Protein AF-A0A9W8QP35-F1 (afdb_monomer_lite)

Secondary structure (DSSP, 8-state):
-PPP------------PBPTTT--BGGGPPP--SPPPPHHHHHHHHHHHHHHHHHHHHTTS-----HHHHHHHTT----PPPGGGTT--

Structure (mmCIF, N/CA/C/O backbone):
data_AF-A0A9W8QP35-F1
#
_entry.id   AF-A0A9W8QP35-F1
#
loop_
_atom_site.group_PDB
_atom_site.id
_atom_site.type_symbol
_atom_site.label_atom_id
_atom_site.label_alt_id
_atom_site.label_comp_id
_atom_site.label_asym_id
_atom_site.label_entity_id
_atom_site.label_seq_id
_atom_site.pdbx_PDB_ins_code
_atom_site.Cartn_x
_atom_site.Cartn_y
_atom_site.Cartn_z
_atom_site.occupancy
_atom_site.B_iso_or_equiv
_atom_site.auth_seq_id
_atom_site.auth_comp_id
_atom_site.auth_asym_id
_atom_site.auth_atom_id
_atom_site.pdbx_PDB_model_num
ATOM 1 N N . MET A 1 1 ? -36.121 -40.304 -37.469 1.00 38.69 1 MET A N 1
ATOM 2 C CA . MET A 1 1 ? -34.696 -40.395 -37.098 1.00 38.69 1 MET A CA 1
ATOM 3 C C . MET A 1 1 ? -34.238 -38.979 -36.769 1.00 38.69 1 MET A C 1
ATOM 5 O O . MET A 1 1 ? -34.000 -38.214 -37.692 1.00 38.69 1 MET A O 1
ATOM 9 N N . ALA A 1 2 ? -34.270 -38.575 -35.498 1.00 44.44 2 ALA A N 1
ATOM 10 C CA . ALA A 1 2 ? -33.767 -37.265 -35.077 1.00 44.44 2 ALA A CA 1
ATOM 11 C C . ALA A 1 2 ? -32.312 -37.453 -34.618 1.00 44.44 2 ALA A C 1
ATOM 13 O O . ALA A 1 2 ? -32.082 -38.342 -33.795 1.00 44.44 2 ALA A O 1
ATOM 14 N N . PRO A 1 3 ? -31.328 -36.713 -35.157 1.00 50.59 3 PRO A N 1
ATOM 15 C CA . PRO A 1 3 ? -29.984 -36.737 -34.605 1.00 50.59 3 PRO A CA 1
ATOM 16 C C . PRO A 1 3 ? -30.000 -36.002 -33.264 1.00 50.59 3 PRO A C 1
ATOM 18 O O . PRO A 1 3 ? -30.469 -34.869 -33.167 1.00 50.59 3 PRO A O 1
ATOM 21 N N . GLY A 1 4 ? -29.570 -36.729 -32.236 1.00 43.66 4 GLY A N 1
ATOM 22 C CA . GLY A 1 4 ? -29.613 -36.326 -30.842 1.00 43.66 4 GLY A CA 1
ATOM 23 C C . GLY A 1 4 ? -28.776 -35.089 -30.546 1.00 43.66 4 GLY A C 1
ATOM 24 O O . GLY A 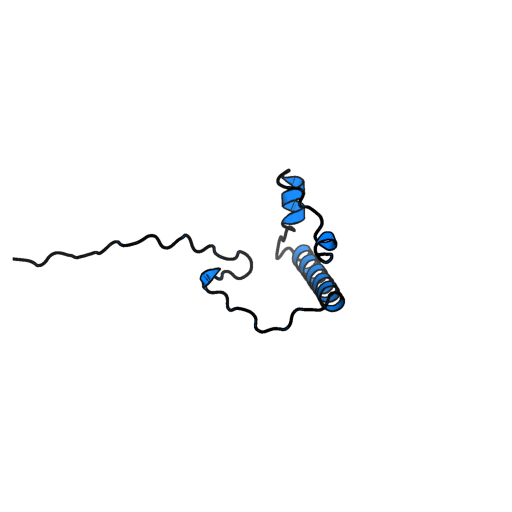1 4 ? -27.724 -34.863 -31.141 1.00 43.66 4 GLY A O 1
ATOM 25 N N . ASP A 1 5 ? -29.283 -34.332 -29.578 1.00 50.34 5 ASP A N 1
ATOM 26 C CA . ASP A 1 5 ? -28.557 -33.361 -28.7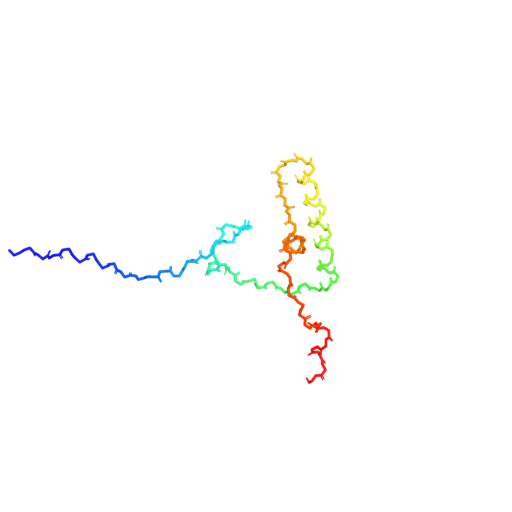71 1.00 50.34 5 ASP A CA 1
ATOM 27 C C . ASP A 1 5 ? -27.222 -33.949 -28.292 1.00 50.34 5 ASP A C 1
ATOM 29 O O . ASP A 1 5 ? -27.171 -34.726 -27.338 1.00 50.34 5 ASP A O 1
ATOM 33 N N . PHE A 1 6 ? -26.125 -33.534 -28.918 1.00 47.16 6 PHE A N 1
ATOM 34 C CA . PHE A 1 6 ? -24.799 -33.634 -28.319 1.00 47.16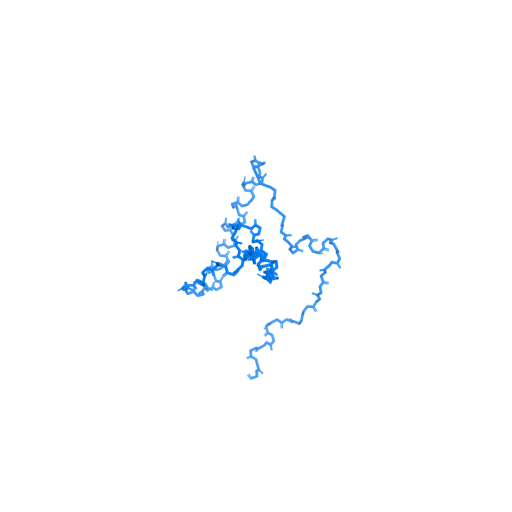 6 PHE A CA 1
ATOM 35 C C . PHE A 1 6 ? -24.545 -32.359 -27.514 1.00 47.16 6 PHE A C 1
ATOM 37 O O . PHE A 1 6 ? -23.851 -31.445 -27.953 1.00 47.16 6 PHE A O 1
ATOM 44 N N . ARG A 1 7 ? -25.139 -32.281 -26.317 1.00 53.09 7 ARG A N 1
ATOM 45 C CA . ARG A 1 7 ? -24.601 -31.421 -25.259 1.00 53.09 7 ARG A CA 1
ATOM 46 C C . ARG A 1 7 ? -23.411 -32.148 -24.652 1.00 53.09 7 ARG A C 1
ATOM 48 O O . ARG A 1 7 ? -23.556 -32.959 -23.744 1.00 53.09 7 ARG A O 1
ATOM 55 N N . GLU A 1 8 ? -22.249 -31.878 -25.223 1.00 43.75 8 GLU A N 1
ATOM 56 C CA . GLU A 1 8 ? -20.967 -32.297 -24.681 1.00 43.75 8 GLU A CA 1
ATOM 57 C C . GLU A 1 8 ? -20.670 -31.440 -23.442 1.00 43.75 8 GLU A C 1
ATOM 59 O O . GLU A 1 8 ? -20.158 -30.326 -23.523 1.00 43.75 8 GLU A O 1
ATOM 64 N N . ASP A 1 9 ? -21.098 -31.947 -22.286 1.00 50.84 9 ASP A N 1
ATOM 65 C CA . ASP A 1 9 ? -20.610 -31.533 -20.974 1.00 50.84 9 ASP A CA 1
ATOM 66 C C . ASP A 1 9 ? -19.210 -32.132 -20.778 1.00 50.84 9 ASP A C 1
ATOM 68 O O . ASP A 1 9 ? -19.044 -33.274 -20.353 1.00 50.84 9 ASP A O 1
ATOM 72 N N . GLN A 1 10 ? -18.198 -31.381 -21.200 1.00 45.84 10 GLN A N 1
ATOM 73 C CA . GLN A 1 10 ? -16.781 -31.631 -20.945 1.00 45.84 10 GLN A CA 1
ATOM 74 C C . GLN A 1 10 ? -16.153 -30.244 -20.754 1.00 45.84 10 GLN A C 1
ATOM 76 O O . GLN A 1 10 ? -16.365 -29.354 -21.565 1.00 45.84 10 GLN A O 1
ATOM 81 N N . SER A 1 11 ? -15.390 -29.911 -19.725 1.00 40.09 11 SER A N 1
ATOM 82 C CA . SER A 1 11 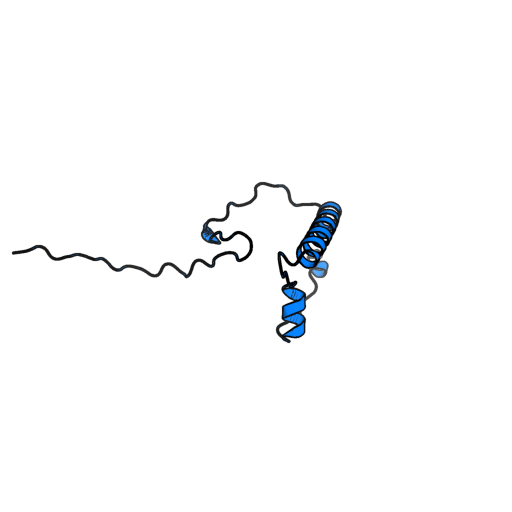? -14.685 -30.686 -18.716 1.00 40.09 11 SER A CA 1
ATOM 83 C C . SER A 1 11 ? -14.125 -29.659 -17.724 1.00 40.09 11 SER A C 1
ATOM 85 O O . SER A 1 11 ? -13.583 -28.648 -18.167 1.00 40.09 11 SER A O 1
ATOM 87 N N . ALA A 1 12 ? -14.255 -29.908 -16.419 1.00 50.50 12 ALA A N 1
ATOM 88 C CA . ALA A 1 12 ? -13.466 -29.335 -15.320 1.00 50.50 12 ALA A CA 1
ATOM 89 C C . ALA A 1 12 ? -12.561 -28.127 -15.665 1.00 50.50 12 ALA A C 1
ATOM 91 O O . ALA A 1 12 ? -11.348 -28.270 -15.813 1.00 50.50 12 ALA A O 1
ATOM 92 N N . SER A 1 13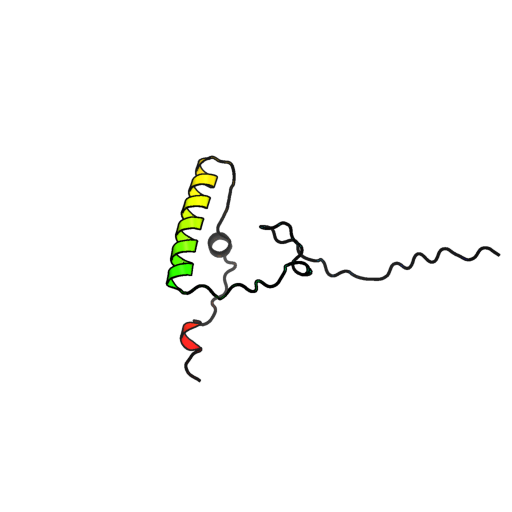 ? -13.121 -26.916 -15.735 1.00 45.94 13 SER A N 1
ATOM 93 C CA . SER A 1 13 ? -12.281 -25.724 -15.615 1.00 45.94 13 SER A CA 1
ATOM 94 C C . SER A 1 13 ? -11.878 -25.652 -14.150 1.00 45.94 13 SER A C 1
ATOM 96 O O . SER A 1 13 ? -12.728 -25.364 -13.305 1.00 45.94 13 SER A O 1
ATOM 98 N N . GLY A 1 14 ? -10.613 -25.967 -13.844 1.00 51.72 14 GLY A N 1
ATOM 99 C CA . GLY A 1 14 ? -10.031 -25.741 -12.522 1.00 51.72 14 GLY A CA 1
ATOM 100 C C . GLY A 1 14 ? -10.507 -24.389 -12.012 1.00 51.72 14 GLY A C 1
ATOM 101 O O . GLY A 1 14 ? -10.547 -23.434 -12.789 1.00 51.72 14 GLY A O 1
ATOM 102 N N . SER A 1 15 ? -11.008 -24.349 -10.777 1.00 59.78 15 SER A N 1
ATOM 103 C CA . SER A 1 15 ? -11.620 -23.164 -10.180 1.00 59.78 15 SER A CA 1
ATOM 104 C C . SER A 1 15 ? -10.631 -22.009 -10.271 1.00 59.78 15 SER A C 1
ATOM 106 O O . SER A 1 15 ? -9.748 -21.888 -9.425 1.00 59.78 15 SER A O 1
ATOM 108 N N . SER A 1 16 ? -10.716 -21.224 -11.342 1.00 67.94 16 SER A N 1
ATOM 109 C CA . SER A 1 16 ? -9.750 -20.177 -11.616 1.00 67.94 16 SER A CA 1
ATOM 110 C C . SER A 1 16 ? -9.993 -19.136 -10.539 1.00 67.94 16 SER A C 1
ATOM 112 O O . SER A 1 16 ? -11.062 -18.523 -10.460 1.00 67.94 16 SER A O 1
ATOM 114 N N . ILE A 1 17 ? -9.068 -19.095 -9.581 1.00 82.00 17 ILE A N 1
ATOM 115 C CA . ILE A 1 17 ? -9.238 -18.311 -8.369 1.00 82.00 17 ILE A CA 1
ATOM 116 C C . ILE A 1 17 ? -9.322 -16.845 -8.825 1.00 82.00 17 ILE A C 1
ATOM 118 O O . ILE A 1 17 ? -8.605 -16.395 -9.721 1.00 82.00 17 ILE A O 1
ATOM 122 N N . ILE A 1 18 ? -10.255 -16.093 -8.261 1.00 84.06 18 ILE A N 1
ATOM 123 C CA . ILE A 1 18 ? -10.331 -14.660 -8.525 1.00 84.06 18 ILE A CA 1
ATOM 124 C C . ILE A 1 18 ? -9.417 -13.972 -7.518 1.00 84.06 18 ILE A C 1
ATOM 126 O O . ILE A 1 18 ? -9.498 -14.232 -6.315 1.00 84.06 18 ILE A O 1
ATOM 130 N N . LYS A 1 19 ? -8.541 -13.089 -7.992 1.00 78.94 19 LYS A N 1
ATOM 131 C CA . LYS A 1 19 ? -7.737 -12.235 -7.122 1.00 78.94 19 LYS A CA 1
ATOM 132 C C . LYS A 1 19 ? -8.657 -11.302 -6.336 1.00 78.94 19 LYS A C 1
ATOM 134 O O . LYS A 1 19 ? -9.372 -10.512 -6.952 1.00 78.94 19 LYS A O 1
ATOM 139 N N . PRO A 1 20 ? -8.597 -11.300 -4.995 1.00 77.19 20 PRO A N 1
ATOM 140 C CA . PRO A 1 20 ? -9.465 -10.447 -4.185 1.00 77.19 20 PRO A CA 1
ATOM 141 C C . PRO A 1 20 ? -9.147 -8.950 -4.335 1.00 77.19 20 PRO A C 1
ATOM 143 O O . PRO A 1 20 ? -9.979 -8.120 -3.991 1.00 77.19 20 PRO A O 1
ATOM 146 N N . ILE A 1 21 ? -7.961 -8.601 -4.852 1.00 74.94 21 ILE A N 1
ATOM 147 C CA . ILE A 1 21 ? -7.519 -7.209 -5.035 1.00 74.94 21 ILE A CA 1
ATOM 148 C C . ILE A 1 21 ? -7.966 -6.659 -6.395 1.00 74.94 21 ILE A C 1
ATOM 150 O O . ILE A 1 21 ? -8.499 -5.557 -6.473 1.00 74.94 21 ILE A O 1
ATOM 154 N N . THR A 1 22 ? -7.729 -7.410 -7.475 1.00 75.19 22 THR A N 1
ATOM 155 C CA . THR A 1 22 ? -7.932 -6.937 -8.856 1.00 75.19 22 THR A CA 1
ATOM 156 C C . THR A 1 22 ? -9.237 -7.434 -9.473 1.00 75.19 22 THR A C 1
ATOM 158 O O . THR A 1 22 ? -9.639 -6.936 -10.522 1.00 75.19 22 THR A O 1
ATOM 161 N N . GLY A 1 23 ? -9.892 -8.430 -8.865 1.00 84.00 23 GLY A N 1
ATOM 162 C CA . GLY A 1 23 ? -11.053 -9.111 -9.446 1.00 84.00 23 GLY A CA 1
ATOM 163 C C . GLY A 1 23 ? -10.723 -9.898 -10.719 1.00 84.00 23 GLY A C 1
ATOM 164 O O . GLY A 1 23 ? -11.627 -10.405 -11.380 1.00 84.00 23 GLY A O 1
ATOM 165 N N . GLN A 1 24 ? -9.441 -9.994 -11.078 1.00 87.06 24 GLN A N 1
ATOM 166 C CA . GLN A 1 24 ? -8.969 -10.725 -12.246 1.00 87.06 24 GLN A CA 1
ATOM 167 C C . GLN A 1 24 ? -8.770 -12.200 -11.894 1.00 87.06 24 GLN A C 1
ATOM 169 O O . GLN A 1 24 ? -8.511 -12.557 -10.746 1.00 87.06 24 GLN A O 1
ATOM 174 N N . LEU A 1 25 ? -8.901 -13.067 -12.892 1.00 88.88 25 LEU A N 1
ATOM 175 C CA . LEU A 1 25 ? -8.566 -14.486 -12.765 1.00 88.88 25 LEU A CA 1
ATOM 176 C C . LEU A 1 25 ? -7.041 -14.635 -12.786 1.00 88.88 25 LEU A C 1
ATOM 178 O O . LEU A 1 25 ? -6.407 -13.994 -13.624 1.00 88.88 25 LEU A O 1
ATOM 182 N N . TRP A 1 26 ? -6.461 -15.474 -11.917 1.00 80.50 26 TRP A N 1
ATOM 183 C CA . TRP A 1 26 ? -4.996 -15.674 -11.874 1.00 80.50 26 TRP A CA 1
ATOM 184 C C . TRP A 1 26 ? -4.420 -16.029 -13.248 1.00 80.50 26 TRP A C 1
ATOM 186 O O . TRP A 1 26 ? -3.407 -15.469 -13.648 1.00 80.50 26 TRP A O 1
ATOM 196 N N . ASP A 1 27 ? -5.120 -16.874 -14.005 1.00 80.75 27 ASP A N 1
ATOM 197 C CA . ASP A 1 27 ? -4.679 -17.342 -15.328 1.00 80.75 27 ASP A CA 1
ATOM 198 C C . ASP A 1 27 ? -4.759 -16.259 -16.419 1.00 80.75 27 ASP A C 1
ATOM 200 O O . ASP A 1 27 ? -4.301 -16.457 -17.543 1.00 80.75 27 ASP A O 1
ATOM 204 N N . ARG A 1 28 ? -5.396 -15.122 -16.114 1.00 80.50 28 ARG A N 1
ATOM 205 C CA . ARG A 1 28 ? -5.581 -13.984 -17.025 1.00 80.50 28 ARG A CA 1
ATOM 206 C C . ARG A 1 28 ? -4.718 -12.781 -16.670 1.00 80.50 28 ARG A C 1
ATOM 208 O O . ARG A 1 28 ? -4.788 -11.779 -17.382 1.00 80.50 28 ARG A O 1
ATOM 215 N N . GLU A 1 29 ? -3.936 -12.846 -15.598 1.00 76.50 29 GLU A N 1
ATOM 216 C CA . GLU A 1 29 ? -3.006 -11.767 -15.298 1.00 76.50 29 GLU A CA 1
ATOM 217 C C . GLU A 1 29 ? -1.861 -11.754 -16.310 1.00 76.50 29 GLU A C 1
ATOM 219 O O . GLU A 1 29 ? -1.233 -12.772 -16.600 1.00 76.50 29 GLU A O 1
ATOM 224 N N . GLY A 1 30 ? -1.591 -10.575 -16.867 1.00 79.75 30 GLY A N 1
ATOM 225 C CA . GLY A 1 30 ? -0.404 -10.370 -17.683 1.00 79.75 30 GLY A CA 1
ATOM 226 C C . GLY A 1 30 ? 0.844 -10.405 -16.807 1.00 79.75 30 GLY A C 1
ATOM 227 O O . GLY A 1 30 ? 0.867 -9.815 -15.725 1.00 79.75 30 GLY A O 1
ATOM 228 N N . HIS A 1 31 ? 1.900 -11.049 -17.297 1.00 74.88 31 HIS A N 1
ATOM 229 C CA . HIS A 1 31 ? 3.225 -10.906 -16.706 1.00 74.88 31 HIS A CA 1
ATOM 230 C C . HIS A 1 31 ? 3.649 -9.439 -16.817 1.00 74.88 31 HIS A C 1
ATOM 232 O O . HIS A 1 31 ? 3.510 -8.817 -17.873 1.00 74.88 31 HIS A O 1
ATOM 238 N N . SER A 1 32 ? 4.130 -8.858 -15.720 1.00 78.06 32 SER A N 1
ATOM 239 C CA . SER A 1 32 ? 4.642 -7.495 -15.758 1.00 78.06 32 SER A CA 1
ATOM 240 C C . SER A 1 32 ? 6.044 -7.489 -16.365 1.00 78.06 32 SER A C 1
ATOM 242 O O . SER A 1 32 ? 6.979 -7.933 -15.709 1.00 78.06 32 SER A O 1
ATOM 244 N N . ASP A 1 33 ? 6.213 -6.882 -17.539 1.00 81.94 33 ASP A N 1
ATOM 245 C CA . ASP A 1 33 ? 7.534 -6.588 -18.138 1.00 81.94 33 ASP A CA 1
ATOM 246 C C . ASP A 1 33 ? 8.276 -5.432 -17.434 1.00 81.94 33 ASP A C 1
ATOM 248 O O . ASP A 1 33 ? 9.224 -4.847 -17.959 1.00 81.94 33 ASP A O 1
ATOM 252 N N . LYS A 1 34 ? 7.827 -5.043 -16.236 1.00 82.44 34 LYS A N 1
ATOM 253 C CA . LYS A 1 34 ? 8.471 -3.979 -15.470 1.00 82.44 34 LYS A CA 1
ATOM 254 C C . LYS A 1 34 ? 9.731 -4.535 -14.806 1.00 82.44 34 LYS A C 1
ATOM 256 O O . LYS A 1 34 ? 9.677 -5.640 -14.267 1.00 82.44 34 LYS A O 1
ATOM 261 N N . PRO A 1 35 ? 10.838 -3.774 -14.796 1.00 84.44 35 PRO A N 1
ATOM 262 C CA . PRO A 1 35 ? 12.016 -4.171 -14.043 1.00 84.44 35 PRO A CA 1
ATOM 263 C C . PRO A 1 35 ? 11.662 -4.352 -12.563 1.00 84.44 35 PRO A C 1
ATOM 265 O O . PRO A 1 35 ? 10.800 -3.649 -12.024 1.00 84.44 35 PRO A O 1
ATOM 268 N N . LEU A 1 36 ? 12.330 -5.310 -11.919 1.00 85.12 36 LEU A N 1
ATOM 269 C CA . LEU A 1 36 ? 12.223 -5.517 -10.479 1.00 85.12 36 LEU A CA 1
ATOM 270 C C . LEU A 1 36 ? 12.599 -4.221 -9.755 1.00 85.12 36 LEU A C 1
ATOM 272 O O . LEU A 1 36 ? 13.611 -3.599 -10.073 1.00 85.12 36 LEU A O 1
ATOM 276 N N . MET A 1 37 ? 11.783 -3.828 -8.778 1.00 89.19 37 MET A N 1
ATOM 277 C CA . MET A 1 37 ? 12.097 -2.680 -7.930 1.00 89.19 37 MET A CA 1
ATOM 278 C C . MET A 1 37 ? 13.313 -2.999 -7.065 1.00 89.19 37 MET A C 1
ATOM 280 O O . MET A 1 37 ? 13.393 -4.088 -6.473 1.00 89.19 37 MET A O 1
ATOM 284 N N . THR A 1 38 ? 14.213 -2.025 -6.948 1.00 93.75 38 THR A N 1
ATOM 285 C CA . THR A 1 38 ? 15.278 -2.058 -5.942 1.00 93.75 38 THR A CA 1
ATOM 286 C C . THR A 1 38 ? 14.679 -2.102 -4.533 1.00 93.75 38 THR A C 1
ATOM 288 O O . THR A 1 38 ? 13.491 -1.831 -4.335 1.00 93.75 38 THR A O 1
ATOM 291 N N . ILE A 1 39 ? 15.491 -2.459 -3.536 1.00 92.12 39 ILE A N 1
ATOM 292 C CA . ILE A 1 39 ? 15.035 -2.531 -2.140 1.00 92.12 39 ILE A CA 1
ATOM 293 C C . ILE A 1 39 ? 14.522 -1.159 -1.674 1.00 92.12 39 ILE A C 1
ATOM 295 O O . ILE A 1 39 ? 13.397 -1.072 -1.192 1.00 92.12 39 ILE A O 1
ATOM 299 N N . GLU A 1 40 ? 15.272 -0.082 -1.930 1.00 91.94 40 GLU A N 1
ATOM 300 C CA . GLU A 1 40 ? 14.871 1.284 -1.554 1.00 91.94 40 GLU A CA 1
ATOM 301 C C . GLU A 1 40 ? 13.546 1.707 -2.218 1.00 91.94 40 GLU A C 1
ATOM 303 O O . GLU A 1 40 ? 12.667 2.294 -1.582 1.00 91.94 40 GLU A O 1
ATOM 308 N N . GLU A 1 41 ? 13.364 1.399 -3.505 1.00 91.88 41 GLU A N 1
ATOM 309 C CA . GLU A 1 41 ? 12.113 1.708 -4.206 1.00 91.88 41 GLU A CA 1
ATOM 310 C C . GLU A 1 41 ? 10.930 0.925 -3.635 1.00 91.88 41 GLU A C 1
ATOM 312 O O . GLU A 1 41 ? 9.838 1.478 -3.483 1.00 91.88 41 GLU A O 1
ATOM 317 N N . ARG A 1 42 ? 11.149 -0.347 -3.289 1.00 89.00 42 ARG A N 1
ATOM 318 C CA . ARG A 1 42 ? 10.136 -1.215 -2.686 1.00 89.00 42 ARG A CA 1
ATOM 319 C C . ARG A 1 42 ? 9.696 -0.696 -1.321 1.00 89.00 42 ARG A C 1
ATOM 321 O O . ARG A 1 42 ? 8.498 -0.667 -1.051 1.00 89.00 42 ARG A O 1
ATOM 328 N N . GLU A 1 43 ? 10.637 -0.255 -0.492 1.00 91.50 43 GLU A N 1
ATOM 329 C CA . GLU A 1 43 ? 10.354 0.334 0.820 1.00 91.50 43 GLU A CA 1
ATOM 330 C C . GLU A 1 43 ? 9.560 1.641 0.688 1.00 91.50 43 GLU A C 1
ATOM 332 O O . GLU A 1 43 ? 8.516 1.799 1.323 1.00 91.50 43 GLU A O 1
ATOM 337 N N . ARG A 1 44 ? 9.966 2.538 -0.221 1.00 94.69 44 ARG A N 1
ATOM 338 C CA . ARG A 1 44 ? 9.249 3.801 -0.471 1.00 94.69 44 ARG A CA 1
ATOM 339 C C . ARG A 1 44 ? 7.820 3.572 -0.964 1.00 94.69 44 ARG A C 1
ATOM 341 O O . ARG A 1 44 ? 6.902 4.299 -0.578 1.00 94.69 44 ARG A O 1
ATOM 348 N N . GLU A 1 45 ? 7.616 2.593 -1.842 1.00 91.81 45 GLU A N 1
ATOM 349 C CA . GLU A 1 45 ? 6.278 2.261 -2.332 1.00 91.81 45 GLU A CA 1
ATOM 350 C C . GLU A 1 45 ? 5.428 1.596 -1.239 1.00 91.81 45 GLU A C 1
ATOM 352 O O . GLU A 1 45 ? 4.245 1.916 -1.109 1.00 91.81 45 GLU A O 1
ATOM 357 N N . ALA A 1 46 ? 6.027 0.759 -0.386 1.00 91.81 46 ALA A N 1
ATOM 358 C CA . ALA A 1 46 ? 5.351 0.184 0.775 1.00 91.81 46 ALA A CA 1
ATOM 359 C C . ALA A 1 46 ? 4.863 1.268 1.755 1.00 91.81 46 ALA A C 1
ATOM 361 O O . ALA A 1 46 ? 3.718 1.205 2.204 1.00 91.81 46 ALA A O 1
ATOM 362 N N . GLU A 1 47 ? 5.665 2.301 2.029 1.00 92.75 47 GLU A N 1
ATOM 363 C CA . GLU A 1 47 ? 5.258 3.444 2.861 1.00 92.75 47 GLU A CA 1
ATOM 364 C C . GLU A 1 47 ? 4.101 4.239 2.243 1.00 92.75 47 GLU A C 1
ATOM 366 O O . GLU A 1 47 ? 3.127 4.578 2.924 1.00 92.75 47 GLU A O 1
ATOM 371 N N . ARG A 1 48 ? 4.172 4.520 0.935 1.00 93.50 48 ARG A N 1
ATOM 372 C CA . ARG A 1 48 ? 3.095 5.216 0.211 1.00 93.50 48 ARG A CA 1
ATOM 373 C C . ARG A 1 48 ? 1.783 4.446 0.293 1.00 93.50 48 ARG A C 1
ATOM 375 O O . ARG A 1 48 ? 0.742 5.039 0.587 1.00 93.50 48 ARG A O 1
ATOM 382 N N . LEU A 1 49 ? 1.836 3.136 0.056 1.00 90.12 49 LEU A N 1
ATOM 383 C CA . LEU A 1 49 ? 0.675 2.255 0.142 1.00 90.12 49 LEU A CA 1
ATOM 384 C C . LEU A 1 49 ? 0.140 2.174 1.573 1.00 90.12 49 LEU A C 1
ATOM 386 O O . LEU A 1 49 ? -1.070 2.268 1.771 1.00 90.12 49 LEU A O 1
ATOM 390 N N . PHE A 1 50 ? 1.017 2.082 2.573 1.00 89.44 50 PHE A N 1
ATOM 391 C CA . PHE A 1 50 ? 0.629 2.084 3.982 1.00 89.44 50 PHE A CA 1
ATOM 392 C C . PHE A 1 50 ? -0.178 3.338 4.350 1.00 89.44 50 PHE A C 1
ATOM 394 O O . PHE A 1 50 ? -1.277 3.237 4.899 1.00 89.44 50 PHE A O 1
ATOM 401 N N . VAL A 1 51 ? 0.311 4.524 3.974 1.00 92.38 51 VAL A N 1
ATOM 402 C CA . VAL A 1 51 ? -0.394 5.791 4.226 1.00 92.38 51 VAL A CA 1
ATOM 403 C C . VAL A 1 51 ? -1.729 5.852 3.481 1.00 92.38 51 VAL A C 1
ATOM 405 O O . VAL A 1 51 ? -2.718 6.343 4.032 1.00 92.38 51 VAL A O 1
ATOM 408 N N . LEU A 1 52 ? -1.783 5.364 2.238 1.00 88.69 52 LEU A N 1
ATOM 409 C CA . LEU A 1 52 ? -3.028 5.303 1.473 1.00 88.69 52 LEU A CA 1
ATOM 410 C C . LEU A 1 52 ? -4.069 4.432 2.186 1.00 88.69 52 LEU A C 1
ATOM 412 O O . LEU A 1 52 ? -5.208 4.869 2.360 1.00 88.69 52 LEU A O 1
ATOM 416 N N . PHE A 1 53 ? -3.681 3.239 2.640 1.00 86.75 53 PHE A N 1
ATOM 417 C CA . PHE A 1 53 ? -4.585 2.340 3.351 1.00 86.75 53 PHE A CA 1
ATOM 418 C C . PHE A 1 53 ? -5.067 2.927 4.676 1.00 86.75 53 PHE A C 1
ATOM 420 O O . PHE A 1 53 ? -6.263 2.869 4.946 1.00 86.75 53 PHE A O 1
ATOM 427 N N . GLU A 1 54 ? -4.200 3.569 5.461 1.00 88.38 54 GLU A N 1
ATOM 428 C CA . GLU A 1 54 ? -4.618 4.236 6.700 1.00 88.38 54 GLU A CA 1
ATOM 429 C C . GLU A 1 54 ? -5.630 5.360 6.439 1.00 88.38 54 GLU A C 1
ATOM 431 O O . GLU A 1 54 ? -6.620 5.483 7.161 1.00 88.38 54 GLU A O 1
ATOM 436 N N . ARG A 1 55 ? -5.454 6.143 5.366 1.00 90.69 55 ARG A N 1
ATOM 437 C CA . ARG A 1 55 ? -6.424 7.184 4.976 1.00 90.69 55 ARG A CA 1
ATOM 438 C C . ARG A 1 55 ? -7.762 6.590 4.528 1.00 90.69 55 ARG A C 1
ATOM 440 O O . ARG A 1 55 ? -8.818 7.082 4.930 1.00 90.69 55 ARG A O 1
ATOM 447 N N . LEU A 1 56 ? -7.740 5.526 3.726 1.00 88.00 56 LEU A N 1
ATOM 448 C CA . LEU A 1 56 ? -8.956 4.823 3.295 1.00 88.00 56 LEU A CA 1
ATOM 449 C C . LEU A 1 56 ? -9.685 4.156 4.472 1.00 88.00 56 LEU A C 1
ATOM 451 O O . LEU A 1 56 ? -10.915 4.168 4.527 1.00 88.00 56 LEU A O 1
ATOM 455 N N . ARG A 1 57 ? -8.930 3.642 5.448 1.00 84.31 57 ARG A N 1
ATOM 456 C CA . ARG A 1 57 ? -9.461 3.073 6.689 1.00 84.31 57 ARG A CA 1
ATOM 457 C C . ARG A 1 57 ? -10.071 4.149 7.582 1.00 84.31 57 ARG A C 1
ATOM 459 O O . ARG A 1 57 ? -11.164 3.960 8.103 1.00 84.31 57 ARG A O 1
ATOM 466 N N . HIS A 1 58 ? -9.408 5.299 7.714 1.00 86.75 58 HIS A N 1
ATOM 467 C CA . HIS A 1 58 ? -9.893 6.423 8.518 1.00 86.75 58 HIS A CA 1
ATOM 468 C C . HIS A 1 58 ? -11.192 7.033 7.972 1.00 86.75 58 HIS A C 1
ATOM 470 O O . HIS A 1 58 ? -12.067 7.413 8.742 1.00 86.75 58 HIS A O 1
ATOM 476 N N . THR A 1 59 ? -11.346 7.088 6.646 1.00 85.88 59 THR A N 1
ATOM 477 C CA . THR A 1 59 ? -12.588 7.547 5.993 1.00 85.88 59 THR A CA 1
ATOM 478 C C . THR A 1 59 ? -13.721 6.516 6.044 1.00 85.88 59 THR A C 1
ATOM 480 O O . THR A 1 59 ? -14.843 6.823 5.648 1.00 85.88 59 THR A O 1
ATOM 483 N N . GLY A 1 60 ? -13.450 5.299 6.532 1.00 80.31 60 GLY A N 1
ATOM 484 C CA . GLY A 1 60 ? -14.430 4.218 6.646 1.00 80.31 60 GLY A CA 1
ATOM 485 C C . GLY A 1 60 ? -14.832 3.587 5.311 1.00 80.31 60 GLY A C 1
ATOM 486 O O . GLY A 1 60 ? -15.761 2.786 5.279 1.00 80.31 60 GLY A O 1
ATOM 487 N N . MET A 1 61 ? -14.156 3.932 4.210 1.00 77.00 61 MET A N 1
ATOM 488 C CA . MET A 1 61 ? -14.493 3.424 2.877 1.00 77.00 61 MET A CA 1
ATOM 489 C C . MET A 1 61 ? -14.033 1.981 2.669 1.00 77.00 61 MET A C 1
ATOM 491 O O . MET A 1 61 ? -14.670 1.238 1.927 1.00 77.00 61 MET A O 1
ATOM 495 N N . VAL A 1 62 ? -12.922 1.585 3.298 1.00 76.38 62 VAL A N 1
ATOM 496 C CA . VAL A 1 62 ? -12.338 0.252 3.120 1.00 76.38 62 VAL A CA 1
ATOM 497 C C . VAL A 1 62 ? -11.807 -0.276 4.451 1.00 76.38 62 VAL A C 1
ATOM 499 O O . VAL A 1 62 ? -11.061 0.410 5.147 1.00 76.38 62 VAL A O 1
ATOM 502 N N . TYR A 1 63 ? -12.152 -1.522 4.783 1.00 75.75 63 TYR A N 1
ATOM 503 C CA . TYR A 1 63 ? -11.492 -2.284 5.840 1.00 75.75 63 TYR A CA 1
ATOM 504 C C . TYR A 1 63 ? -10.481 -3.234 5.195 1.00 75.75 63 TYR A C 1
ATOM 506 O O . TYR A 1 63 ? -10.858 -4.248 4.613 1.00 75.75 63 TYR A O 1
ATOM 514 N N . VAL A 1 64 ? -9.198 -2.871 5.258 1.00 73.38 64 VAL A N 1
ATOM 515 C CA . VAL A 1 64 ? -8.096 -3.719 4.791 1.00 73.38 64 VAL A CA 1
ATOM 516 C C . VAL A 1 64 ? -7.349 -4.235 6.008 1.00 73.38 64 VAL A C 1
ATOM 518 O O . VAL A 1 64 ? -6.807 -3.457 6.792 1.00 73.38 64 VAL A O 1
ATOM 521 N N . GLU A 1 65 ? -7.322 -5.551 6.161 1.00 76.62 65 GLU A N 1
ATOM 522 C CA . GLU A 1 65 ? -6.537 -6.241 7.175 1.00 76.62 65 GLU A CA 1
ATOM 523 C C . GLU A 1 65 ? -5.313 -6.869 6.500 1.00 76.62 65 GLU A C 1
ATOM 525 O O . GLU A 1 65 ? -5.430 -7.532 5.469 1.00 76.62 65 GLU A O 1
ATOM 530 N N . ASN A 1 66 ? -4.119 -6.646 7.057 1.00 80.56 66 ASN A N 1
ATOM 531 C CA . ASN A 1 66 ? -2.907 -7.289 6.559 1.00 80.56 66 ASN A CA 1
ATOM 532 C C . ASN A 1 66 ? -3.032 -8.813 6.757 1.00 80.56 66 ASN A C 1
ATOM 534 O O . ASN A 1 66 ? -3.230 -9.274 7.883 1.00 80.56 66 ASN A O 1
ATOM 538 N N . SER A 1 67 ? -2.907 -9.588 5.677 1.00 76.44 67 SER A N 1
ATOM 539 C CA . SER A 1 67 ? -3.087 -11.045 5.698 1.00 76.44 67 SER A CA 1
ATOM 540 C C . SER A 1 67 ? -2.092 -11.760 6.612 1.00 76.44 67 SER A C 1
ATOM 542 O O . SER A 1 67 ? -2.471 -12.726 7.268 1.00 76.44 67 SER A O 1
ATOM 544 N N . VAL A 1 68 ? -0.856 -11.265 6.723 1.00 78.75 68 VAL A N 1
ATOM 545 C CA . VAL A 1 68 ? 0.143 -11.784 7.669 1.00 78.75 68 VAL A CA 1
ATOM 546 C C . VAL A 1 68 ? -0.312 -11.522 9.098 1.00 78.75 68 VAL A C 1
ATOM 548 O O . VAL A 1 68 ? -0.292 -12.422 9.934 1.00 78.75 68 VAL A O 1
ATOM 551 N N . ALA A 1 69 ? -0.791 -10.309 9.381 1.00 82.38 69 ALA A N 1
ATOM 552 C CA . ALA A 1 69 ? -1.310 -9.975 10.703 1.00 82.38 69 ALA A CA 1
ATOM 553 C C . ALA A 1 69 ? -2.533 -10.839 11.070 1.00 82.38 69 ALA A C 1
ATOM 555 O O . ALA A 1 69 ? -2.659 -11.258 12.220 1.00 82.38 69 ALA A O 1
ATOM 556 N N . ALA A 1 70 ? -3.414 -11.128 10.106 1.00 84.81 70 ALA A N 1
ATOM 557 C CA . ALA A 1 70 ? -4.543 -12.039 10.292 1.00 84.81 70 ALA A CA 1
ATOM 558 C C . ALA A 1 70 ? -4.076 -13.482 10.540 1.00 84.81 70 ALA A C 1
ATOM 560 O O . ALA A 1 70 ? -4.536 -14.119 11.487 1.00 84.81 70 ALA A O 1
ATOM 561 N N . ALA A 1 71 ? -3.111 -13.968 9.754 1.00 83.69 71 ALA A N 1
ATOM 562 C CA . ALA A 1 71 ? -2.539 -15.303 9.902 1.00 83.69 71 ALA A CA 1
ATOM 563 C C . ALA A 1 71 ? -1.913 -15.505 11.292 1.00 83.69 71 ALA A C 1
ATOM 565 O O . ALA A 1 71 ? -2.208 -16.507 11.945 1.00 83.69 71 ALA A O 1
ATOM 566 N N . MET A 1 72 ? -1.142 -14.518 11.769 1.00 82.81 72 MET A N 1
ATOM 567 C CA . MET A 1 72 ? -0.514 -14.505 13.099 1.00 82.81 72 MET A CA 1
ATOM 568 C C . MET A 1 72 ? -1.536 -14.559 14.240 1.00 82.81 72 MET A C 1
ATOM 570 O O . MET A 1 72 ? -1.276 -15.186 15.258 1.00 82.81 72 MET A O 1
ATOM 574 N N . ARG A 1 73 ? -2.712 -13.934 14.082 1.00 85.62 73 ARG A N 1
ATOM 575 C CA . ARG A 1 73 ? -3.809 -14.048 15.062 1.00 85.62 73 ARG A CA 1
ATOM 576 C C . ARG A 1 73 ? -4.520 -15.396 15.015 1.00 85.62 73 ARG A C 1
ATOM 578 O O . ARG A 1 73 ? -5.108 -15.802 16.008 1.00 85.62 73 ARG A O 1
ATOM 585 N N . SER A 1 74 ? -4.520 -16.045 13.855 1.00 83.62 74 SER A N 1
ATOM 586 C CA . SER A 1 74 ? -5.241 -17.298 13.612 1.00 83.62 74 SER A CA 1
ATOM 587 C C . SER A 1 74 ? -4.413 -18.565 13.878 1.00 83.62 74 SER A C 1
ATOM 589 O O . SER A 1 74 ? -4.829 -19.637 13.446 1.00 83.62 74 SER A O 1
ATOM 591 N N . ASP A 1 75 ? -3.241 -18.443 14.523 1.00 78.62 75 ASP A N 1
ATOM 592 C CA . ASP A 1 75 ? -2.257 -19.523 14.753 1.00 78.62 75 ASP A CA 1
ATOM 593 C C . ASP A 1 75 ? -1.883 -20.312 13.479 1.00 78.62 75 ASP A C 1
ATOM 595 O O . ASP A 1 75 ? -1.446 -21.461 13.523 1.00 78.62 75 ASP A O 1
ATOM 599 N N . LYS A 1 76 ? -2.044 -19.687 12.306 1.00 80.62 76 LYS A N 1
ATOM 600 C CA . LYS A 1 76 ? -1.943 -20.334 10.991 1.00 80.62 76 LYS A CA 1
ATOM 601 C C . LYS A 1 76 ? -0.635 -19.989 10.277 1.00 80.62 76 LYS A C 1
ATOM 603 O O . LYS A 1 76 ? -0.624 -19.771 9.067 1.00 80.62 76 LYS A O 1
ATOM 608 N N . VAL A 1 77 ? 0.450 -19.870 11.041 1.00 84.25 77 VAL A N 1
ATOM 609 C CA . VAL A 1 77 ? 1.770 -19.453 10.550 1.00 84.25 77 VAL A CA 1
ATOM 610 C C . VAL A 1 77 ? 2.782 -20.584 10.704 1.00 84.25 77 VAL A C 1
ATOM 612 O O . VAL A 1 77 ? 2.954 -21.142 11.784 1.00 84.25 77 VAL A O 1
ATOM 615 N N . GLU A 1 78 ? 3.456 -20.921 9.608 1.00 83.31 78 GLU A N 1
ATOM 616 C CA . GLU A 1 78 ? 4.567 -21.874 9.572 1.00 83.31 78 GLU A CA 1
ATOM 617 C C . GLU A 1 78 ? 5.892 -21.101 9.543 1.00 83.31 78 GLU A C 1
ATOM 619 O O . GLU A 1 78 ? 5.994 -20.066 8.881 1.00 83.31 78 GLU A O 1
ATOM 624 N N . LYS A 1 79 ? 6.907 -21.572 10.278 1.00 77.62 79 LYS A N 1
ATOM 625 C CA . LYS A 1 79 ? 8.244 -20.964 10.256 1.00 77.62 79 LYS 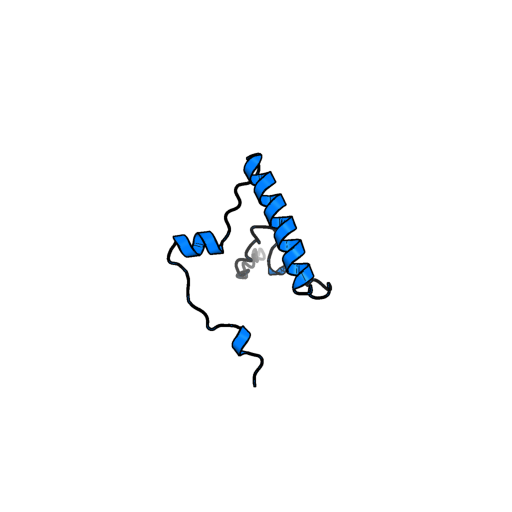A CA 1
ATOM 626 C C . LYS A 1 79 ? 9.032 -21.507 9.070 1.00 77.62 79 LYS A C 1
ATOM 628 O O . LYS A 1 79 ? 9.412 -22.674 9.077 1.00 77.62 79 LYS A O 1
ATOM 633 N N . LEU A 1 80 ? 9.289 -20.649 8.090 1.00 80.88 80 LEU A N 1
ATOM 634 C CA . LEU A 1 80 ? 10.215 -20.932 6.998 1.00 80.88 80 LEU A CA 1
ATOM 635 C C . LEU A 1 80 ? 11.661 -20.628 7.440 1.00 80.88 80 LEU A C 1
ATOM 637 O O . LEU A 1 80 ? 11.849 -19.776 8.315 1.00 80.88 80 LEU A O 1
ATOM 641 N N . PRO A 1 81 ? 12.670 -21.329 6.888 1.00 78.38 81 PRO A N 1
ATOM 642 C CA . PRO A 1 81 ? 14.070 -20.933 7.032 1.00 78.38 81 PRO A CA 1
ATOM 643 C C . PRO A 1 81 ? 14.295 -19.553 6.402 1.00 78.38 81 PRO A C 1
ATOM 645 O O . PRO A 1 81 ? 13.581 -19.189 5.466 1.00 78.38 81 PRO A O 1
ATOM 648 N N . ASP A 1 82 ? 15.250 -18.795 6.939 1.00 76.56 82 ASP A N 1
ATOM 649 C CA . ASP A 1 82 ? 15.529 -17.435 6.480 1.00 76.56 82 ASP A CA 1
ATOM 650 C C . ASP A 1 82 ? 16.076 -17.454 5.043 1.00 76.56 82 ASP A C 1
ATOM 652 O O . ASP A 1 82 ? 16.886 -18.311 4.685 1.00 76.56 82 ASP A O 1
ATOM 656 N N . ASP A 1 83 ? 15.593 -16.546 4.196 1.00 66.06 83 ASP A N 1
ATOM 657 C CA . ASP A 1 83 ? 15.980 -16.507 2.778 1.00 66.06 83 ASP A CA 1
ATOM 658 C C . ASP A 1 83 ? 17.354 -15.840 2.574 1.00 66.06 83 ASP A C 1
ATOM 660 O O . ASP A 1 83 ? 17.974 -16.054 1.533 1.00 66.06 83 ASP A O 1
ATOM 664 N N . ASP A 1 84 ? 17.869 -15.127 3.584 1.00 62.09 84 ASP A N 1
ATOM 665 C CA . ASP A 1 84 ? 19.224 -14.549 3.596 1.00 62.09 84 ASP A CA 1
ATOM 666 C C . ASP A 1 84 ? 20.341 -15.621 3.592 1.00 62.09 84 ASP A C 1
ATOM 668 O O . ASP A 1 84 ? 21.502 -15.316 3.320 1.00 62.09 84 ASP A O 1
ATOM 672 N N . ASP A 1 85 ? 20.004 -16.894 3.835 1.00 57.84 85 ASP A N 1
ATOM 673 C CA . ASP A 1 85 ? 20.945 -18.023 3.816 1.00 57.84 85 ASP A CA 1
ATOM 674 C C . ASP A 1 85 ? 21.159 -18.634 2.409 1.00 57.84 85 ASP A C 1
ATOM 676 O O . ASP A 1 85 ? 21.946 -19.572 2.257 1.00 57.84 85 ASP A O 1
ATOM 680 N N . LYS A 1 86 ? 20.460 -18.156 1.366 1.00 56.91 86 LYS A N 1
ATOM 681 C CA . LYS A 1 86 ? 20.414 -18.818 0.040 1.00 56.91 86 LYS A CA 1
ATOM 682 C C . LYS A 1 86 ? 21.430 -18.334 -0.999 1.00 56.91 86 LYS A C 1
ATOM 684 O O . LYS A 1 86 ? 21.477 -18.907 -2.084 1.00 56.91 86 LYS A O 1
ATOM 689 N N . ASP A 1 87 ? 22.267 -17.355 -0.665 1.00 60.78 87 ASP A N 1
ATOM 690 C CA . ASP A 1 87 ? 23.264 -16.782 -1.586 1.00 60.78 87 ASP A CA 1
ATOM 691 C C . ASP A 1 87 ? 24.697 -17.338 -1.381 1.00 60.78 87 ASP A C 1
ATOM 693 O O . ASP A 1 87 ? 25.668 -16.728 -1.834 1.00 60.78 87 ASP A O 1
ATOM 697 N N . ASN A 1 88 ? 24.864 -18.483 -0.700 1.00 53.78 88 ASN A N 1
ATOM 698 C CA . ASN A 1 88 ? 26.181 -19.048 -0.350 1.00 53.78 88 ASN A CA 1
ATOM 699 C C . ASN A 1 88 ? 26.441 -20.489 -0.851 1.00 53.78 88 ASN A C 1
ATOM 701 O O . ASN A 1 88 ? 27.100 -21.256 -0.149 1.00 53.78 88 ASN A O 1
ATOM 705 N N . ASP A 1 89 ? 25.959 -20.855 -2.044 1.00 46.12 89 ASP A N 1
ATOM 706 C CA . ASP A 1 89 ? 26.324 -22.118 -2.726 1.00 46.12 89 ASP A CA 1
ATOM 707 C C . ASP A 1 89 ? 26.625 -21.899 -4.222 1.00 46.12 89 ASP A C 1
ATOM 709 O O . ASP A 1 89 ? 25.806 -21.240 -4.909 1.00 46.12 89 ASP A O 1
#

Radius of gyration: 22.05 Å; chains: 1; bounding box: 61×48×52 Å

pLDDT: mean 75.49, std 15.45, range [38.69, 94.69]

InterPro domains:
  IPR019318 Guanine nucleotide exchange factor, Ric8 [PF10165] (10-74)
  IPR019318 Guanine nucleotide exchange factor, Ric8 [PTHR12425] (16-82)

Foldseek 3Di:
DDDDDPPPPDDDPPPQDQDPVPRDGPVPDDDDPDDDDDPVRVVVVVVVVVVVVVVCVVVVNDDDDDVVNVCVVVVNDDDDDDPVPPPPD

Organism: Akanthomyces muscarius (NCBI:txid2231603)

Sequence (89 aa):
MAPGDFREDQSASGSSIIKPITGQLWDREGHSDKPLMTIEEREREAERLFVLFERLRHTGMVYVENSVAAAMRSDKVEKLPDDDDKDND